Protein AF-A0A8T0FUL3-F1 (afdb_monomer_lite)

Sequence (71 aa):
MLKAGERQSDVTRELNVFYNTIHRLWNHYQRDQNANRSHGSGSRRILTSSDDRCQLQCARCRRAMTERQMA

Structure (mmCIF, N/CA/C/O backbone):
data_AF-A0A8T0FUL3-F1
#
_entry.id   AF-A0A8T0FUL3-F1
#
loop_
_atom_site.group_PDB
_atom_site.id
_atom_site.type_symbol
_atom_site.label_atom_id
_atom_site.label_alt_id
_atom_site.label_comp_id
_atom_site.label_asym_id
_atom_site.label_entity_id
_atom_site.label_seq_id
_atom_site.pdbx_PDB_ins_code
_atom_site.Cartn_x
_atom_site.Cartn_y
_atom_site.Cartn_z
_atom_site.occupancy
_atom_site.B_iso_or_equiv
_atom_site.auth_seq_id
_atom_site.auth_comp_id
_atom_site.auth_asym_id
_atom_site.auth_atom_id
_atom_site.pdbx_PDB_model_num
ATOM 1 N N . MET A 1 1 ? -14.880 13.494 16.342 1.00 54.03 1 MET A N 1
ATOM 2 C CA . MET A 1 1 ? -13.515 13.358 16.900 1.00 54.03 1 MET A CA 1
ATOM 3 C C . MET A 1 1 ? -13.519 12.144 17.812 1.00 54.03 1 MET A C 1
ATOM 5 O O . MET A 1 1 ? -14.289 12.151 18.762 1.00 54.03 1 MET A O 1
ATOM 9 N N . LEU A 1 2 ? -12.731 11.110 17.504 1.00 60.09 2 LEU A N 1
ATOM 10 C CA . LEU A 1 2 ? -12.587 9.937 18.375 1.00 60.09 2 LEU A CA 1
ATOM 11 C C . LEU A 1 2 ? -11.874 10.371 19.661 1.00 60.09 2 LEU A C 1
ATOM 13 O O . LEU A 1 2 ? -10.751 10.874 19.602 1.00 60.09 2 LEU A O 1
ATOM 17 N N . LYS A 1 3 ? -12.552 10.253 20.805 1.00 64.56 3 LYS A N 1
ATOM 18 C CA . LYS A 1 3 ? -11.983 10.608 22.110 1.00 64.56 3 LYS A CA 1
ATOM 19 C C . LYS A 1 3 ? -10.879 9.612 22.465 1.00 64.56 3 LYS A C 1
ATOM 21 O O . LYS A 1 3 ? -11.050 8.403 22.325 1.00 64.56 3 LYS A O 1
ATOM 26 N N . ALA A 1 4 ? -9.740 10.125 22.923 1.00 62.88 4 ALA A N 1
ATOM 27 C CA . ALA A 1 4 ? -8.643 9.290 23.391 1.00 62.88 4 ALA A CA 1
ATOM 28 C C . ALA A 1 4 ? -9.120 8.445 24.586 1.00 62.88 4 ALA A C 1
ATOM 30 O O . ALA A 1 4 ? -9.502 9.001 25.613 1.00 62.88 4 ALA A O 1
ATOM 31 N N . GLY A 1 5 ? -9.123 7.116 24.432 1.00 70.06 5 GLY A N 1
ATOM 32 C CA . GLY A 1 5 ? -9.492 6.169 25.492 1.00 70.06 5 GLY A CA 1
ATOM 33 C C . GLY A 1 5 ? -10.699 5.273 25.207 1.00 70.06 5 GLY A C 1
ATOM 34 O O . GLY A 1 5 ? -11.006 4.420 26.036 1.00 70.06 5 GLY A O 1
ATOM 35 N N . GLU A 1 6 ? -11.374 5.407 24.063 1.00 66.38 6 GLU A N 1
ATOM 36 C CA . GLU A 1 6 ? -12.476 4.495 23.733 1.00 66.38 6 GLU A CA 1
ATOM 37 C C . GLU A 1 6 ? -11.999 3.095 23.333 1.00 66.38 6 GLU A C 1
ATOM 39 O O . GLU A 1 6 ? -10.997 2.914 22.629 1.00 66.38 6 GLU A O 1
ATOM 44 N N . ARG A 1 7 ? -12.745 2.077 23.784 1.00 72.56 7 ARG A N 1
ATOM 45 C CA . ARG A 1 7 ? -12.502 0.686 23.401 1.00 72.56 7 ARG A CA 1
ATOM 46 C C . ARG A 1 7 ? -12.729 0.558 21.902 1.00 72.56 7 ARG A C 1
ATOM 48 O O . ARG A 1 7 ? -13.768 0.947 21.380 1.00 72.56 7 ARG A O 1
ATOM 55 N N . GLN A 1 8 ? -11.785 -0.082 21.215 1.00 66.88 8 GLN A N 1
ATOM 56 C CA . GLN A 1 8 ? -11.867 -0.327 19.771 1.00 66.88 8 GLN A CA 1
ATOM 57 C C . GLN A 1 8 ? -13.200 -0.976 19.340 1.00 66.88 8 GLN A C 1
ATOM 59 O O . GLN A 1 8 ? -13.642 -0.750 18.220 1.00 66.88 8 GLN A O 1
ATOM 64 N N . SER A 1 9 ? -13.862 -1.741 20.218 1.00 72.38 9 SER A N 1
ATOM 65 C CA . SER A 1 9 ? -15.179 -2.334 19.957 1.00 72.38 9 SER A CA 1
ATOM 66 C C . SER A 1 9 ? -16.294 -1.305 19.751 1.00 72.38 9 SER A C 1
ATOM 68 O O . SER A 1 9 ? -17.155 -1.511 18.895 1.00 72.38 9 SER A O 1
ATOM 70 N N . ASP A 1 10 ? -16.271 -0.201 20.494 1.00 73.19 10 ASP A N 1
ATOM 71 C CA . ASP A 1 10 ? -17.313 0.828 20.426 1.00 73.19 10 ASP A CA 1
ATOM 72 C C . ASP A 1 10 ? -17.174 1.618 19.119 1.00 73.19 10 ASP A C 1
ATOM 74 O O . ASP A 1 10 ? -18.133 1.740 18.356 1.00 73.19 10 ASP A O 1
ATOM 78 N N . VAL A 1 11 ? -15.930 1.946 18.759 1.00 68.19 11 VAL A N 1
ATOM 79 C CA . VAL A 1 11 ? -15.557 2.552 17.472 1.00 68.19 11 VAL A CA 1
ATOM 80 C C . VAL A 1 11 ? -15.979 1.682 16.281 1.00 68.19 11 VAL A C 1
ATOM 82 O O . VAL A 1 11 ? -16.454 2.194 15.269 1.00 68.19 11 VAL A O 1
ATOM 85 N N . THR A 1 12 ? -15.848 0.353 16.380 1.00 68.88 12 THR A N 1
ATOM 86 C CA . THR A 1 12 ? -16.267 -0.554 15.293 1.00 68.88 12 THR A CA 1
ATOM 87 C C . THR A 1 12 ? -17.783 -0.664 15.138 1.00 68.88 12 THR A C 1
ATOM 89 O O . THR A 1 12 ? -18.257 -0.811 14.011 1.00 68.88 12 THR A O 1
ATOM 92 N N . ARG A 1 13 ? -18.550 -0.569 16.238 1.00 72.06 13 ARG A N 1
ATOM 93 C CA . ARG A 1 13 ? -20.023 -0.530 16.189 1.00 72.06 13 ARG A CA 1
ATOM 94 C C . ARG A 1 13 ? -20.522 0.781 15.601 1.00 72.06 13 ARG A C 1
ATOM 96 O O . ARG A 1 13 ? -21.437 0.753 14.788 1.00 72.06 13 ARG A O 1
ATOM 103 N N . GLU A 1 14 ? -19.920 1.898 15.995 1.00 69.69 14 GLU A N 1
ATOM 104 C CA . GLU A 1 14 ? -20.304 3.229 15.522 1.00 69.69 14 GLU A CA 1
ATOM 105 C C . GLU A 1 14 ? -19.985 3.421 14.035 1.00 69.69 14 GLU A C 1
ATOM 107 O O . GLU A 1 14 ? -20.802 3.941 13.281 1.00 69.69 14 GLU A O 1
ATOM 112 N N . LEU A 1 15 ? -18.823 2.937 13.587 1.00 70.38 15 LEU A N 1
ATOM 113 C CA . LEU A 1 15 ? -18.391 3.091 12.198 1.00 70.38 15 LEU A CA 1
ATOM 114 C C . LEU A 1 15 ? -18.929 2.003 11.255 1.00 70.38 15 LEU A C 1
ATOM 116 O O . LEU A 1 15 ? -18.679 2.092 10.058 1.00 70.38 15 LEU A O 1
ATOM 120 N N . ASN A 1 16 ? -19.635 0.976 11.752 1.00 77.12 16 ASN A N 1
ATOM 121 C CA . ASN A 1 16 ? -20.047 -0.218 10.987 1.00 77.12 16 ASN A CA 1
ATOM 122 C C . ASN A 1 16 ? -18.902 -0.831 10.146 1.00 77.12 16 ASN A C 1
ATOM 124 O O . ASN A 1 16 ? -19.098 -1.401 9.072 1.00 77.12 16 ASN A O 1
ATOM 128 N N . VAL A 1 17 ? -17.669 -0.677 10.625 1.00 71.19 17 VAL A N 1
ATOM 129 C CA . VAL A 1 17 ? -16.457 -1.154 9.967 1.00 71.19 17 VAL A CA 1
ATOM 130 C C . VAL A 1 17 ? -15.857 -2.225 10.857 1.00 71.19 17 VAL A C 1
ATOM 132 O O . VAL A 1 17 ? -15.623 -2.015 12.046 1.00 71.19 17 VAL A O 1
ATOM 135 N N . PHE A 1 18 ? -15.585 -3.387 10.270 1.00 81.75 18 PHE A N 1
ATOM 136 C CA . PHE A 1 18 ? -14.988 -4.501 10.993 1.00 81.75 18 PHE A CA 1
ATOM 137 C C . PHE A 1 18 ? -13.670 -4.100 11.661 1.00 81.75 18 PHE A C 1
ATOM 139 O O . PHE A 1 18 ? -12.803 -3.486 11.035 1.00 81.75 18 PHE A O 1
ATOM 146 N N . TYR A 1 19 ? -13.482 -4.556 12.903 1.00 79.69 19 TYR A N 1
ATOM 147 C CA . TYR A 1 19 ? -12.240 -4.424 13.675 1.00 79.69 19 TYR A CA 1
ATOM 148 C C . TYR A 1 19 ? -10.987 -4.733 12.849 1.00 79.69 19 TYR A C 1
ATOM 150 O O . TYR A 1 19 ? -9.993 -4.013 12.895 1.00 79.69 19 TYR A O 1
ATOM 158 N N . ASN A 1 20 ? -11.069 -5.778 12.025 1.00 81.25 20 ASN A N 1
ATOM 159 C CA . ASN A 1 20 ? -9.968 -6.235 11.189 1.00 81.25 20 ASN A CA 1
ATOM 160 C C . ASN A 1 20 ? -9.538 -5.182 10.148 1.00 81.25 20 ASN A C 1
ATOM 162 O O . ASN A 1 20 ? -8.363 -5.085 9.802 1.00 81.25 20 ASN A O 1
ATOM 166 N N . THR A 1 21 ? -10.472 -4.359 9.667 1.00 81.12 21 THR A N 1
ATOM 167 C CA . THR A 1 21 ? -10.193 -3.256 8.739 1.00 81.12 21 THR A CA 1
ATOM 168 C C . THR A 1 21 ? -9.455 -2.123 9.444 1.00 81.12 21 THR A C 1
ATOM 170 O O . THR A 1 21 ? -8.453 -1.643 8.918 1.00 81.12 21 THR A O 1
ATOM 173 N N . ILE A 1 22 ? -9.896 -1.745 10.650 1.00 82.62 22 ILE A N 1
ATOM 174 C CA . ILE A 1 22 ? -9.237 -0.715 11.469 1.00 82.62 22 ILE A CA 1
ATOM 175 C C . ILE A 1 22 ? -7.832 -1.171 11.866 1.00 82.62 22 ILE A C 1
ATOM 177 O O . ILE A 1 22 ? -6.875 -0.420 11.705 1.00 82.62 22 ILE A O 1
ATOM 181 N N . HIS A 1 23 ? -7.685 -2.420 12.311 1.00 82.75 23 HIS A N 1
ATOM 182 C CA . HIS A 1 23 ? -6.391 -2.975 12.695 1.00 82.75 23 HIS A CA 1
ATOM 183 C C . HIS A 1 23 ? -5.396 -2.993 11.523 1.00 82.75 23 HIS A C 1
ATOM 185 O O . HIS A 1 23 ? -4.247 -2.577 11.675 1.00 82.75 23 HIS A O 1
ATOM 191 N N . ARG A 1 24 ? -5.843 -3.402 10.326 1.00 83.56 24 ARG A N 1
ATOM 192 C CA . ARG A 1 24 ? -5.015 -3.377 9.106 1.00 83.56 24 ARG A CA 1
ATOM 193 C C . ARG A 1 24 ? -4.614 -1.959 8.701 1.00 83.56 24 ARG A C 1
ATOM 195 O O . ARG A 1 24 ? -3.465 -1.747 8.327 1.00 83.56 24 ARG A O 1
ATOM 202 N N . LEU A 1 25 ? -5.536 -0.999 8.790 1.00 80.31 25 LEU A N 1
ATOM 203 C CA . LEU A 1 25 ? -5.253 0.412 8.513 1.00 80.31 25 LEU A CA 1
ATOM 204 C C . LEU A 1 25 ? -4.257 0.998 9.515 1.00 80.31 25 LEU A C 1
ATOM 206 O O . LEU A 1 25 ? -3.339 1.699 9.107 1.00 80.31 25 LEU A O 1
ATOM 210 N N . TRP A 1 26 ? -4.393 0.671 10.800 1.00 84.06 26 TRP A N 1
ATOM 211 C CA . TRP A 1 26 ? -3.464 1.118 11.834 1.00 84.06 26 TRP A CA 1
ATOM 212 C C . TRP A 1 26 ? -2.051 0.576 11.606 1.00 84.06 26 TRP A C 1
ATOM 214 O O . TRP A 1 26 ? -1.088 1.337 11.639 1.00 84.06 26 TRP A O 1
ATOM 224 N N . ASN A 1 27 ? -1.929 -0.716 11.290 1.00 82.69 27 ASN A N 1
ATOM 225 C CA . ASN A 1 27 ? -0.641 -1.333 10.972 1.00 82.69 27 ASN A CA 1
ATOM 226 C C . ASN A 1 27 ? 0.019 -0.666 9.749 1.00 82.69 27 ASN A C 1
ATOM 228 O O . ASN A 1 27 ? 1.199 -0.324 9.785 1.00 82.69 27 ASN A O 1
ATOM 232 N N . HIS A 1 28 ? -0.766 -0.396 8.701 1.00 81.50 28 HIS A N 1
ATOM 233 C CA . HIS A 1 28 ? -0.290 0.308 7.509 1.00 81.50 28 HIS A CA 1
ATOM 234 C C . HIS A 1 28 ? 0.139 1.750 7.814 1.00 81.50 28 HIS A C 1
ATOM 236 O O . HIS A 1 28 ? 1.201 2.189 7.380 1.00 81.50 28 HIS A O 1
ATOM 242 N N . TYR A 1 29 ? -0.651 2.477 8.606 1.00 75.88 29 TYR A N 1
ATOM 243 C CA . TYR A 1 29 ? -0.334 3.844 9.007 1.00 75.88 29 TYR A CA 1
ATOM 244 C C . TYR A 1 29 ? 0.950 3.917 9.836 1.00 75.88 29 TYR A C 1
ATOM 246 O O . TYR A 1 29 ? 1.775 4.789 9.599 1.00 75.88 29 TYR A O 1
ATOM 254 N N . GLN A 1 30 ? 1.172 2.988 10.769 1.00 78.06 30 GLN A N 1
ATOM 255 C CA . GLN A 1 30 ? 2.419 2.960 11.539 1.00 78.06 30 GLN A CA 1
ATOM 256 C C . GLN A 1 30 ? 3.649 2.703 10.663 1.00 78.06 30 GLN A C 1
ATOM 258 O O . GLN A 1 30 ? 4.728 3.198 10.978 1.00 78.06 30 GLN A O 1
ATOM 263 N N . ARG A 1 31 ? 3.496 1.936 9.577 1.00 79.12 31 ARG A N 1
ATOM 264 C CA . ARG A 1 31 ? 4.615 1.558 8.712 1.00 79.12 31 ARG A CA 1
ATOM 265 C C . ARG A 1 31 ? 4.967 2.630 7.688 1.00 79.12 31 ARG A C 1
ATOM 267 O O . ARG A 1 31 ? 6.138 2.953 7.530 1.00 79.12 31 ARG A O 1
ATOM 274 N N . ASP A 1 32 ? 3.953 3.198 7.044 1.00 78.44 32 ASP A N 1
ATOM 275 C CA . ASP A 1 32 ? 4.144 4.083 5.894 1.00 78.44 32 ASP A CA 1
ATOM 276 C C . ASP A 1 32 ? 3.767 5.547 6.205 1.00 78.44 32 ASP A C 1
ATOM 278 O O . ASP A 1 32 ? 3.841 6.396 5.318 1.00 78.44 32 ASP A O 1
ATOM 282 N N . GLN A 1 33 ? 3.327 5.855 7.440 1.00 72.44 33 GLN A N 1
ATOM 283 C CA . GLN A 1 33 ? 2.755 7.150 7.879 1.00 72.44 33 GLN A CA 1
ATOM 284 C C . GLN A 1 33 ? 1.631 7.675 6.975 1.00 72.44 33 GLN A C 1
ATOM 286 O O . GLN A 1 33 ? 1.253 8.844 7.022 1.00 72.44 33 GLN A O 1
ATOM 291 N N . ASN A 1 34 ? 1.070 6.792 6.150 1.00 67.31 34 ASN A N 1
ATOM 292 C CA . ASN A 1 34 ? 0.105 7.133 5.130 1.00 6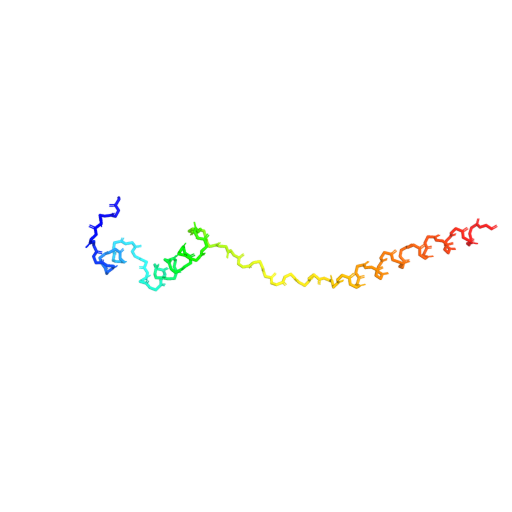7.31 34 ASN A CA 1
ATOM 293 C C . ASN A 1 34 ? -1.166 6.321 5.375 1.00 67.31 34 ASN A C 1
ATOM 295 O O . ASN A 1 34 ? -1.161 5.087 5.355 1.00 67.31 34 ASN A O 1
ATOM 299 N N . ALA A 1 35 ? -2.262 7.029 5.650 1.00 64.44 35 ALA A N 1
ATOM 300 C CA . ALA A 1 35 ? -3.575 6.425 5.874 1.00 64.44 35 ALA A CA 1
ATOM 301 C C . ALA A 1 35 ? -4.255 6.022 4.555 1.00 64.44 35 ALA A C 1
ATOM 303 O O . ALA A 1 35 ? -5.282 5.343 4.556 1.00 64.44 35 ALA A O 1
ATOM 304 N N . ASN A 1 36 ? -3.682 6.439 3.423 1.00 69.06 36 ASN A N 1
ATOM 305 C CA . ASN A 1 36 ? -4.137 6.023 2.113 1.00 69.06 36 ASN A CA 1
ATOM 306 C C . ASN A 1 36 ? -3.821 4.539 1.896 1.00 69.06 36 ASN A C 1
ATOM 308 O O . ASN A 1 36 ? -2.684 4.100 2.085 1.00 69.06 36 ASN A O 1
ATOM 312 N N . ARG A 1 37 ? -4.810 3.780 1.412 1.00 62.53 37 ARG A N 1
ATOM 313 C CA . ARG A 1 37 ? -4.528 2.504 0.757 1.00 62.53 37 ARG A CA 1
ATOM 314 C C . ARG A 1 37 ? -3.757 2.807 -0.519 1.00 62.53 37 ARG A C 1
ATOM 316 O O . ARG A 1 37 ? -4.342 3.066 -1.568 1.00 62.53 37 ARG A O 1
ATOM 323 N N . SER A 1 38 ? -2.440 2.712 -0.439 1.00 66.00 38 SER A N 1
ATOM 324 C CA . SER A 1 38 ? -1.609 2.572 -1.622 1.00 66.00 38 SER A CA 1
ATOM 325 C C . SER A 1 38 ? -2.037 1.275 -2.300 1.00 66.00 38 SER A C 1
ATOM 327 O O . SER A 1 38 ? -1.712 0.183 -1.835 1.00 66.00 38 SER A O 1
ATOM 329 N N . HIS A 1 39 ? -2.847 1.379 -3.358 1.00 66.94 39 HIS A N 1
ATOM 330 C CA . HIS A 1 39 ? -3.104 0.252 -4.242 1.00 66.94 39 HIS A CA 1
ATOM 331 C C . HIS A 1 39 ? -1.732 -0.214 -4.706 1.00 66.94 39 HIS A C 1
ATOM 333 O O . HIS A 1 39 ? -1.057 0.525 -5.424 1.00 66.94 39 HIS A O 1
ATOM 339 N N . GLY A 1 40 ? -1.293 -1.377 -4.211 1.00 63.06 40 GLY A N 1
ATOM 340 C CA . GLY A 1 40 ? -0.010 -1.949 -4.585 1.00 63.06 40 GLY A CA 1
ATOM 341 C C . GLY A 1 40 ? 0.072 -1.879 -6.096 1.00 63.06 40 GLY A C 1
ATOM 342 O O . GLY A 1 40 ? -0.794 -2.431 -6.780 1.00 63.06 40 GLY A O 1
ATOM 343 N N . SER A 1 41 ? 1.024 -1.099 -6.603 1.00 65.25 41 SER A N 1
ATOM 344 C CA . SER A 1 41 ? 1.247 -1.004 -8.032 1.00 65.25 41 SER A CA 1
ATOM 345 C C . SER A 1 41 ? 1.583 -2.422 -8.458 1.00 65.25 41 SER A C 1
ATOM 347 O O . SER A 1 41 ? 2.632 -2.957 -8.097 1.00 65.25 41 SER A O 1
ATOM 349 N N . GLY A 1 42 ? 0.609 -3.086 -9.090 1.00 66.94 42 GLY A N 1
ATOM 350 C CA . GLY A 1 42 ? 0.738 -4.476 -9.500 1.00 66.94 42 GLY A CA 1
ATOM 351 C C . GLY A 1 42 ? 2.090 -4.630 -10.168 1.00 66.94 42 GLY A C 1
ATOM 352 O O . GLY A 1 42 ? 2.440 -3.772 -10.980 1.00 66.94 42 GLY A O 1
ATOM 353 N N . SER A 1 43 ? 2.854 -5.637 -9.721 1.00 64.94 43 SER A N 1
ATOM 354 C CA . SER A 1 43 ? 4.263 -5.833 -10.064 1.00 64.94 43 SER A CA 1
ATOM 355 C C . SER A 1 43 ? 4.477 -5.462 -11.521 1.00 64.94 43 SER A C 1
ATOM 357 O O . SER A 1 43 ? 4.035 -6.167 -12.433 1.00 64.94 43 SER A O 1
ATOM 359 N N . ARG A 1 44 ? 5.050 -4.275 -11.738 1.00 62.03 44 ARG A N 1
ATOM 360 C CA . ARG A 1 44 ? 5.325 -3.798 -13.080 1.00 62.03 44 ARG A CA 1
ATOM 361 C C . ARG A 1 44 ? 6.295 -4.840 -13.622 1.00 62.03 44 ARG A C 1
ATOM 363 O O . ARG A 1 44 ? 7.412 -4.933 -13.119 1.00 62.0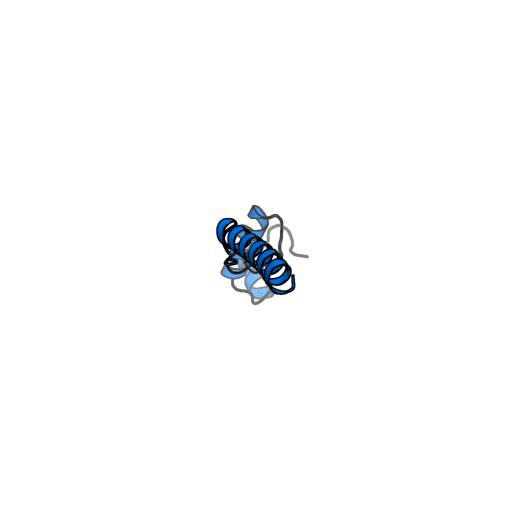3 44 ARG A O 1
ATOM 370 N N . ARG A 1 45 ? 5.880 -5.645 -14.611 1.00 63.59 45 ARG A N 1
ATOM 371 C CA . ARG A 1 45 ? 6.826 -6.336 -15.498 1.00 63.59 45 ARG A CA 1
ATOM 372 C C . ARG A 1 45 ? 7.554 -5.231 -16.245 1.00 63.59 45 ARG A C 1
ATOM 374 O O . ARG A 1 45 ? 7.200 -4.862 -17.358 1.00 63.59 45 ARG A O 1
ATOM 381 N N . ILE A 1 46 ? 8.497 -4.612 -15.549 1.00 64.19 46 ILE A N 1
ATOM 382 C CA . ILE A 1 46 ? 9.501 -3.756 -16.133 1.00 64.19 46 ILE A CA 1
ATOM 383 C C . ILE A 1 46 ? 10.275 -4.742 -16.993 1.00 64.19 46 ILE A C 1
ATOM 385 O O . ILE A 1 46 ? 10.957 -5.612 -16.451 1.00 64.19 46 ILE A O 1
ATOM 389 N N . LEU A 1 47 ? 10.062 -4.681 -18.313 1.00 63.66 47 LEU A N 1
ATOM 390 C CA . LEU A 1 47 ? 10.993 -5.246 -19.287 1.00 63.66 47 LEU A CA 1
ATOM 391 C C . LEU A 1 47 ? 12.387 -4.975 -18.743 1.00 63.66 47 LEU A C 1
ATOM 393 O O . LEU A 1 47 ? 12.694 -3.837 -18.374 1.00 63.66 47 LEU A O 1
ATOM 397 N N . THR A 1 48 ? 13.153 -6.040 -18.535 1.00 69.44 48 THR A N 1
ATOM 398 C CA . THR A 1 48 ? 14.394 -5.920 -17.780 1.00 69.44 48 THR A CA 1
ATOM 399 C C . THR A 1 48 ? 15.273 -4.880 -18.468 1.00 69.44 48 THR A C 1
ATOM 401 O O . THR A 1 48 ? 15.198 -4.704 -19.681 1.00 69.44 48 THR A O 1
ATOM 404 N N . SER A 1 49 ? 16.128 -4.174 -17.727 1.00 67.44 49 SER A N 1
ATOM 405 C CA . SER A 1 49 ? 17.037 -3.176 -18.323 1.00 67.44 49 SER A CA 1
ATOM 406 C C . SER A 1 49 ? 17.863 -3.748 -19.499 1.00 67.44 49 SER A C 1
ATOM 408 O O . SER A 1 49 ? 18.338 -3.002 -20.350 1.00 67.44 49 SER A O 1
ATOM 410 N N . SER A 1 50 ? 18.003 -5.077 -19.584 1.00 69.50 50 SER A N 1
ATOM 411 C CA . SER A 1 50 ? 18.569 -5.780 -20.736 1.00 69.50 50 SER A CA 1
ATOM 412 C C . SER A 1 50 ? 17.682 -5.744 -21.991 1.00 69.50 50 SER A C 1
ATOM 414 O O . SER A 1 50 ? 18.198 -5.521 -23.087 1.00 69.50 50 SER A O 1
ATOM 416 N N . ASP A 1 51 ? 16.368 -5.920 -21.847 1.00 76.19 51 ASP A N 1
ATOM 417 C CA . ASP A 1 51 ? 15.405 -5.921 -22.955 1.00 76.19 51 ASP A CA 1
ATOM 418 C C . ASP A 1 51 ? 15.296 -4.538 -23.611 1.00 76.19 51 ASP A C 1
ATOM 420 O O . ASP A 1 51 ? 15.287 -4.432 -24.837 1.00 76.19 51 ASP A O 1
ATOM 424 N N . ASP A 1 52 ? 15.302 -3.470 -22.808 1.00 75.56 52 ASP A N 1
ATOM 425 C CA . ASP A 1 52 ? 15.268 -2.082 -23.294 1.00 75.56 52 ASP A CA 1
ATOM 426 C C . ASP A 1 52 ? 16.526 -1.730 -24.112 1.00 75.56 52 ASP A C 1
ATOM 428 O O . ASP A 1 52 ? 16.456 -1.212 -25.232 1.00 75.56 52 ASP A O 1
ATOM 432 N N . ARG A 1 53 ? 17.708 -2.128 -23.617 1.00 81.62 53 ARG A N 1
ATOM 433 C CA . ARG A 1 53 ? 18.974 -1.950 -24.349 1.00 81.62 53 ARG A CA 1
ATOM 434 C C . ARG A 1 53 ? 18.996 -2.718 -25.669 1.00 81.62 53 ARG A C 1
ATOM 436 O O . ARG A 1 53 ? 19.498 -2.194 -26.665 1.00 81.62 53 ARG A O 1
ATOM 443 N N . CYS A 1 54 ? 18.451 -3.934 -25.690 1.00 84.12 54 C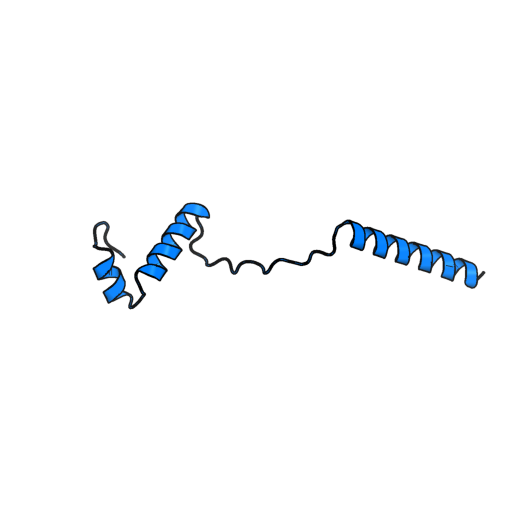YS A N 1
ATOM 444 C CA . CYS A 1 54 ? 18.359 -4.738 -26.906 1.00 84.12 54 CYS A CA 1
ATOM 445 C C . CYS A 1 54 ? 17.466 -4.056 -27.955 1.00 84.12 54 CYS A C 1
ATOM 447 O O . CYS A 1 54 ? 17.874 -3.908 -29.107 1.00 84.12 54 CYS A O 1
ATOM 449 N N . GLN A 1 55 ? 16.300 -3.539 -27.553 1.00 84.19 55 GLN A N 1
ATOM 450 C CA . GLN A 1 55 ? 15.390 -2.824 -28.455 1.00 84.19 55 GLN A CA 1
ATOM 451 C C . GLN A 1 55 ? 16.022 -1.561 -29.046 1.00 84.19 55 GLN A C 1
ATOM 453 O O . GLN A 1 55 ? 15.938 -1.338 -30.258 1.00 84.19 55 GLN A O 1
ATOM 458 N N . LEU A 1 56 ? 16.708 -0.765 -28.220 1.00 87.38 56 LEU A N 1
ATOM 459 C CA . LEU A 1 56 ? 17.401 0.432 -28.690 1.00 87.38 56 LEU A CA 1
ATOM 460 C C . LEU A 1 56 ? 18.509 0.085 -29.695 1.00 87.38 56 LEU A C 1
ATOM 462 O O . LEU A 1 56 ? 18.657 0.759 -30.718 1.00 87.38 56 LEU A O 1
ATOM 466 N N . GLN A 1 57 ? 19.262 -0.986 -29.438 1.00 89.12 57 GLN A N 1
ATOM 467 C CA . GLN A 1 57 ? 20.302 -1.451 -30.351 1.00 89.12 57 GLN A CA 1
ATOM 468 C C . GLN A 1 57 ? 19.709 -1.964 -31.669 1.00 89.12 57 GLN A C 1
ATOM 470 O O . GLN A 1 57 ? 20.197 -1.603 -32.741 1.00 89.12 57 GLN A O 1
ATOM 475 N N . CYS A 1 58 ? 18.618 -2.732 -31.619 1.00 89.81 58 CYS A N 1
ATOM 476 C CA . CYS A 1 58 ? 17.902 -3.171 -32.815 1.00 89.81 58 CYS A CA 1
ATOM 477 C C . CYS A 1 58 ? 17.394 -1.986 -33.648 1.00 89.81 58 CYS A C 1
ATOM 479 O O . CYS A 1 58 ? 17.532 -1.998 -34.872 1.00 89.81 58 CYS A O 1
ATOM 481 N N . ALA A 1 59 ? 16.853 -0.946 -33.007 1.00 90.81 59 ALA A N 1
ATOM 482 C CA . ALA A 1 59 ? 16.401 0.263 -33.692 1.00 90.81 59 ALA A CA 1
ATOM 483 C C . ALA A 1 59 ? 17.559 0.998 -34.391 1.00 90.81 59 ALA A C 1
ATOM 485 O O . ALA A 1 59 ? 17.416 1.418 -35.540 1.00 90.81 59 ALA A O 1
ATOM 486 N N . ARG A 1 60 ? 18.724 1.099 -33.737 1.00 93.31 60 ARG A N 1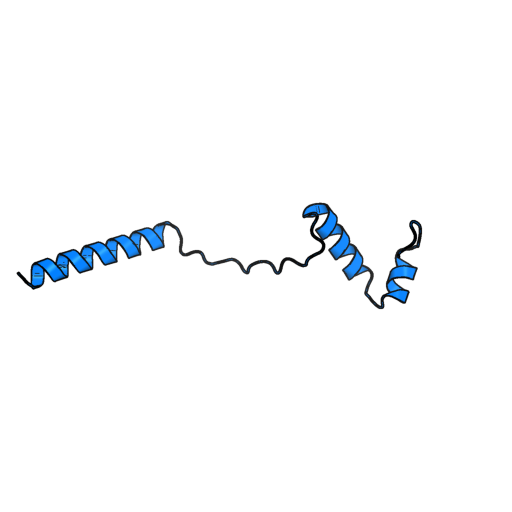
ATOM 487 C CA . ARG A 1 60 ? 19.945 1.680 -34.325 1.00 93.31 60 ARG A CA 1
ATOM 488 C C . ARG A 1 60 ? 20.433 0.887 -35.537 1.00 93.31 60 ARG A C 1
ATOM 490 O O . ARG A 1 60 ? 20.672 1.478 -36.586 1.00 93.31 60 ARG A O 1
ATOM 497 N N . CYS A 1 61 ? 20.519 -0.440 -35.423 1.00 90.06 61 CYS A N 1
ATOM 498 C CA . CYS A 1 61 ? 20.945 -1.298 -36.531 1.00 90.06 61 CYS A CA 1
ATOM 499 C C . CYS A 1 61 ? 19.985 -1.217 -37.727 1.00 90.06 61 CYS A C 1
ATOM 501 O O . CYS A 1 61 ? 20.436 -1.153 -38.867 1.00 90.06 61 CYS A O 1
ATOM 503 N N . ARG A 1 62 ? 18.667 -1.174 -37.487 1.00 90.56 62 ARG A N 1
ATOM 504 C CA . ARG A 1 62 ? 17.670 -1.031 -38.562 1.00 90.56 62 ARG A CA 1
ATOM 505 C C . ARG A 1 62 ? 17.805 0.291 -39.317 1.00 90.56 62 ARG A C 1
ATOM 507 O O . ARG A 1 62 ? 17.705 0.286 -40.541 1.00 90.56 62 ARG A O 1
ATOM 514 N N . ARG A 1 63 ? 18.071 1.400 -38.616 1.00 88.00 63 ARG A N 1
ATOM 515 C CA . ARG A 1 63 ? 18.317 2.707 -39.253 1.00 88.00 63 ARG A CA 1
ATOM 516 C C . ARG A 1 63 ? 19.549 2.669 -40.155 1.00 88.00 63 ARG A C 1
ATOM 518 O O . ARG A 1 63 ? 19.428 2.951 -41.339 1.00 88.00 63 ARG A O 1
ATOM 525 N N . ALA A 1 64 ? 20.676 2.187 -39.632 1.00 90.00 64 ALA A N 1
ATOM 526 C CA . ALA A 1 64 ? 21.915 2.082 -40.401 1.00 90.00 64 ALA A CA 1
ATOM 527 C C . ALA A 1 64 ? 21.795 1.136 -41.612 1.00 90.00 64 ALA A C 1
ATOM 529 O O . ALA A 1 64 ? 22.388 1.388 -42.657 1.00 90.00 64 ALA A O 1
ATOM 530 N N . MET A 1 65 ? 21.030 0.043 -41.500 1.00 90.31 65 MET A N 1
ATOM 531 C CA . MET A 1 65 ? 20.778 -0.840 -42.645 1.00 90.31 65 MET A CA 1
ATOM 532 C C . MET A 1 65 ? 19.924 -0.168 -43.718 1.00 90.31 65 MET A C 1
ATOM 534 O O . MET A 1 65 ? 20.243 -0.294 -44.893 1.00 90.31 65 MET A O 1
ATOM 538 N N . THR A 1 66 ? 18.886 0.571 -43.323 1.00 86.81 66 THR A N 1
ATOM 539 C CA . THR A 1 66 ? 18.023 1.281 -44.280 1.00 86.81 66 THR A CA 1
ATOM 540 C C . THR A 1 66 ? 18.808 2.369 -45.018 1.00 86.81 66 THR A C 1
ATOM 542 O O . THR A 1 66 ? 18.680 2.503 -46.229 1.00 86.81 66 THR A O 1
ATOM 545 N N . GLU A 1 67 ? 19.683 3.093 -44.314 1.00 84.62 67 GLU A N 1
ATOM 546 C CA . GLU A 1 67 ? 20.586 4.091 -44.909 1.00 84.62 67 GLU A CA 1
ATOM 547 C C . GLU A 1 67 ? 21.549 3.468 -45.930 1.00 84.62 67 GLU A C 1
ATOM 549 O O . GLU A 1 67 ? 21.777 4.041 -46.989 1.00 84.62 67 GLU A O 1
ATOM 554 N N . ARG A 1 68 ? 22.068 2.265 -45.655 1.00 86.94 68 ARG A N 1
ATOM 555 C CA . ARG A 1 68 ? 22.937 1.526 -46.589 1.00 86.94 68 ARG A CA 1
ATOM 556 C C . ARG A 1 68 ? 22.198 0.927 -47.782 1.00 86.94 68 ARG A C 1
ATOM 558 O O . ARG A 1 68 ? 22.825 0.678 -48.797 1.00 86.94 68 ARG A O 1
ATOM 565 N N . GLN A 1 69 ? 20.907 0.639 -47.643 1.00 81.12 69 GLN A N 1
ATOM 566 C CA . GLN A 1 69 ? 20.081 0.088 -48.722 1.00 81.12 69 GLN A CA 1
ATOM 567 C C . GLN A 1 69 ? 19.568 1.158 -49.691 1.00 81.12 69 GLN A C 1
ATOM 569 O O . GLN A 1 69 ? 19.104 0.809 -50.771 1.00 81.12 69 GLN A O 1
ATOM 574 N N . MET A 1 70 ? 19.616 2.433 -49.298 1.00 78.00 70 MET A N 1
ATOM 575 C CA . MET A 1 70 ? 19.195 3.566 -50.128 1.00 78.00 70 MET A CA 1
ATOM 576 C C . MET A 1 70 ? 20.372 4.379 -50.695 1.00 78.00 70 MET A C 1
ATOM 578 O O . MET A 1 70 ? 20.143 5.445 -51.266 1.00 78.00 70 MET A O 1
ATOM 582 N N . ALA A 1 71 ? 21.604 3.884 -50.534 1.00 62.66 71 ALA A N 1
ATOM 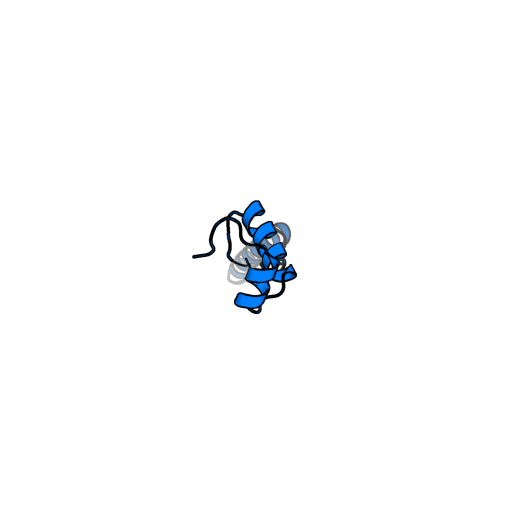583 C CA . ALA A 1 71 ? 22.806 4.354 -51.224 1.00 62.66 71 ALA A CA 1
ATOM 584 C C . ALA A 1 71 ? 23.073 3.480 -52.457 1.00 62.66 71 ALA A C 1
ATOM 586 O O . ALA A 1 71 ? 23.512 4.045 -53.482 1.00 62.66 71 ALA A O 1
#

Radius of gyration: 27.02 Å; chain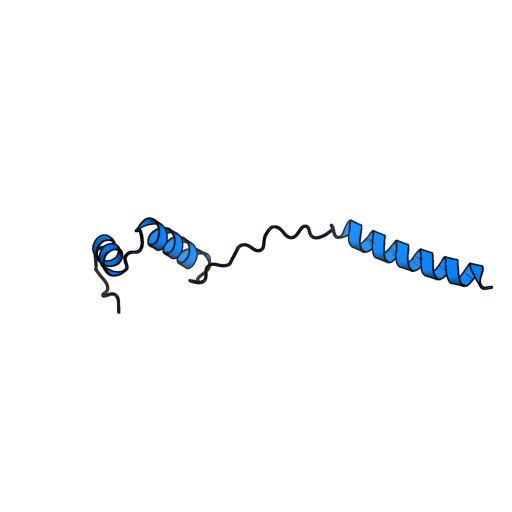s: 1; bounding box: 43×20×77 Å

Foldseek 3Di:
DDDPPDDLVVVCVVVVHDSVVVVVLVVVCVVPVDSDPPPPPPPPVPVPPVNVVVVVVVVVVVVVVVVVVVD

Organism: Argiope bruennichi (NCBI:txid94029)

pLDDT: mean 75.26, std 9.54, range [54.03, 93.31]

Secondary structure (DSSP, 8-state):
-PPTT--HHHHHHHHT--HHHHHHHHHHHHHHS--S------------HHHHHHHHHHHHHHHHHHHHH--